Protein AF-A0A1L8MKC0-F1 (afdb_monomer_lite)

Foldseek 3Di:
DLVVLVVLCVVVVHDLVRLCVLLVHDSVVSVCSNVVVDDDDLVSLVSSCVSSVHDSCVVVPDPPDVDDPPPDPDDDPDPPPDDPPCVPPPPPPDDQDDDPPPDGDD

Sequence (106 aa):
MKKRLRYLKDLHKLNKRQFAIKCGLKETTVANYLYGSSVPSLEITEQIAKAFGVKPAWLAGWDVTNGKVVEKKVYIRDSSARIPPDWENDECGKLIRWTKRGKPVD

Secondary structure (DSSP, 8-state):
-HHHHHHHHHHTT--HHHHHHHHT--HHHHHHHHHTSS---HHHHHHHHHHHT--HHHHHT----S------------TTS---GGGS--TT-------TT-----

InterPro domains:
  IPR001387 Cro/C1-type, helix-turn-helix domain [PF01381] (5-59)
  IPR001387 Cro/C1-type, helix-turn-helix domain [PS50943] (5-59)
  IPR001387 Cro/C1-type, helix-turn-helix domain [SM00530] (4-59)
  IPR001387 Cro/C1-type, helix-turn-helix domain [cd00093] (3-59)
  IPR010982 Lambda repressor-like, DNA-binding domain superfamily [G3DSA:1.10.260.40] (1-66)
  IPR010982 Lambda repressor-like, DNA-binding domain superfamily [SSF47413] (3-63)

pLDDT: mean 77.3, std 17.72, range [42.34, 94.38]

Structure (mmCIF, N/CA/C/O backbone):
data_AF-A0A1L8MKC0-F1
#
_entry.id   AF-A0A1L8MKC0-F1
#
loop_
_atom_site.group_PDB
_atom_site.id
_atom_site.type_symbol
_atom_site.label_atom_id
_atom_site.label_alt_id
_atom_site.label_comp_id
_atom_site.label_asym_id
_atom_site.label_entity_id
_atom_site.label_seq_id
_atom_site.pdbx_PDB_ins_code
_atom_site.Cartn_x
_atom_site.Cartn_y
_atom_site.Cartn_z
_atom_site.occupancy
_atom_site.B_iso_or_equiv
_atom_site.auth_seq_id
_atom_site.auth_comp_id
_atom_site.auth_asym_id
_atom_site.auth_atom_id
_atom_site.pdbx_PDB_model_num
ATOM 1 N N . MET A 1 1 ? 6.997 0.424 -2.905 1.00 80.75 1 MET A N 1
ATOM 2 C CA . MET A 1 1 ? 5.930 1.042 -2.082 1.00 80.75 1 MET A CA 1
ATOM 3 C C . MET A 1 1 ? 5.859 2.584 -2.092 1.00 80.75 1 MET A C 1
ATOM 5 O O . MET A 1 1 ? 4.820 3.096 -2.492 1.00 80.75 1 MET A O 1
ATOM 9 N N . LYS A 1 2 ? 6.905 3.357 -1.721 1.00 89.69 2 LYS A N 1
ATOM 10 C CA . LYS A 1 2 ? 6.812 4.838 -1.535 1.00 89.69 2 LYS A CA 1
ATOM 11 C C . LYS A 1 2 ? 6.133 5.622 -2.672 1.00 89.69 2 LYS A C 1
ATOM 13 O O . LYS A 1 2 ? 5.296 6.482 -2.418 1.00 89.69 2 LYS A O 1
ATOM 18 N N . LYS A 1 3 ? 6.459 5.300 -3.932 1.00 91.06 3 LYS A N 1
ATOM 19 C CA . LYS A 1 3 ? 5.883 5.959 -5.119 1.00 91.06 3 LYS A CA 1
ATOM 20 C C . LYS A 1 3 ? 4.370 5.724 -5.221 1.00 91.06 3 LYS A C 1
ATOM 22 O O . LYS A 1 3 ? 3.631 6.659 -5.490 1.00 91.06 3 LYS A O 1
ATOM 27 N N . ARG A 1 4 ? 3.914 4.497 -4.941 1.00 90.62 4 ARG A N 1
ATOM 28 C CA . ARG A 1 4 ? 2.495 4.104 -4.993 1.00 90.62 4 ARG A CA 1
ATOM 29 C C . ARG A 1 4 ? 1.687 4.715 -3.842 1.00 90.62 4 ARG A C 1
ATOM 31 O O . ARG A 1 4 ? 0.562 5.147 -4.056 1.00 90.62 4 ARG A O 1
ATOM 38 N N . LEU A 1 5 ? 2.285 4.854 -2.655 1.00 91.31 5 LEU A N 1
ATOM 39 C CA . LEU A 1 5 ? 1.671 5.593 -1.542 1.00 91.31 5 LEU A CA 1
ATOM 40 C C . LEU A 1 5 ? 1.527 7.091 -1.843 1.00 91.31 5 LEU A C 1
ATOM 42 O O . LEU A 1 5 ? 0.480 7.668 -1.564 1.00 91.31 5 LEU A O 1
ATOM 46 N N . ARG A 1 6 ? 2.549 7.721 -2.444 1.00 92.19 6 ARG A N 1
ATOM 47 C CA . ARG A 1 6 ? 2.449 9.121 -2.895 1.00 92.19 6 ARG A CA 1
ATOM 48 C C . ARG A 1 6 ? 1.364 9.286 -3.949 1.00 92.19 6 ARG A C 1
ATOM 50 O O . ARG A 1 6 ? 0.517 10.152 -3.794 1.00 92.19 6 ARG A O 1
ATOM 57 N N . TYR A 1 7 ? 1.331 8.386 -4.927 1.00 91.88 7 TYR A N 1
ATOM 58 C CA . TYR A 1 7 ? 0.281 8.358 -5.937 1.00 91.88 7 TYR A CA 1
ATOM 59 C C . TYR A 1 7 ? -1.123 8.280 -5.317 1.00 91.88 7 TYR A C 1
ATOM 61 O O . TYR A 1 7 ? -1.966 9.102 -5.649 1.00 91.88 7 TYR A O 1
ATOM 69 N N . LEU A 1 8 ? -1.368 7.371 -4.362 1.00 91.69 8 LEU A N 1
ATOM 70 C CA . LEU A 1 8 ? -2.654 7.296 -3.649 1.00 91.69 8 LEU A CA 1
ATOM 71 C C . LEU A 1 8 ? -2.981 8.588 -2.895 1.00 91.69 8 LEU A C 1
ATOM 73 O O . LEU A 1 8 ? -4.115 9.064 -2.938 1.00 91.69 8 LEU A O 1
ATOM 77 N N . LYS A 1 9 ? -1.992 9.168 -2.205 1.00 92.19 9 LYS A N 1
ATOM 78 C CA . LYS A 1 9 ? -2.166 10.432 -1.484 1.00 92.19 9 LYS A CA 1
ATOM 79 C C . LYS A 1 9 ? -2.587 11.553 -2.437 1.00 92.19 9 LYS A C 1
ATOM 81 O O . LYS A 1 9 ? -3.506 12.302 -2.117 1.00 92.19 9 LYS A O 1
ATOM 86 N N . ASP A 1 10 ? -1.918 11.659 -3.580 1.00 93.31 10 ASP A N 1
ATOM 87 C CA . ASP A 1 10 ? -2.137 12.722 -4.560 1.00 93.31 10 ASP A CA 1
ATOM 88 C C . ASP A 1 10 ? -3.452 12.515 -5.329 1.00 93.31 10 ASP A C 1
ATOM 90 O O . ASP A 1 10 ? -4.205 13.470 -5.509 1.00 93.31 10 ASP A O 1
ATOM 94 N N . LEU A 1 11 ? -3.797 11.266 -5.666 1.00 93.31 11 LEU A N 1
ATOM 95 C CA . LEU A 1 11 ? -5.074 10.889 -6.286 1.00 93.31 11 LEU A CA 1
ATOM 96 C C . LEU A 1 11 ? -6.267 11.286 -5.411 1.00 93.31 11 LEU A C 1
ATOM 98 O O . LEU A 1 11 ? -7.242 11.845 -5.904 1.00 93.31 11 LEU A O 1
ATOM 102 N N . HIS A 1 12 ? -6.172 11.048 -4.101 1.00 91.38 12 HIS A N 1
ATOM 103 C CA . HIS A 1 12 ? -7.211 11.435 -3.146 1.00 91.38 12 HIS A CA 1
ATOM 104 C C . HIS A 1 12 ? -7.063 12.871 -2.613 1.00 91.38 12 HIS A C 1
ATOM 106 O O . HIS A 1 12 ? -7.862 13.279 -1.773 1.00 91.38 12 HIS A O 1
ATOM 112 N N . LYS A 1 13 ? -6.057 13.634 -3.072 1.00 93.06 13 LYS A N 1
ATOM 113 C CA . LYS A 1 13 ? -5.739 15.002 -2.616 1.00 93.06 13 LYS A CA 1
ATOM 114 C C . LYS A 1 13 ? -5.661 15.138 -1.086 1.00 93.06 13 LYS A C 1
ATOM 116 O O . LYS A 1 13 ? -6.065 16.149 -0.518 1.00 93.06 13 LYS A O 1
ATOM 121 N N . LEU A 1 14 ? -5.137 14.115 -0.410 1.00 92.19 14 LEU A N 1
ATOM 122 C CA . LEU A 1 14 ? -5.070 14.071 1.051 1.00 92.19 14 LEU A CA 1
ATOM 123 C C . LEU A 1 14 ? -3.779 14.703 1.576 1.00 92.19 14 LEU A C 1
ATOM 125 O O . LEU A 1 14 ? -2.690 14.533 1.015 1.00 92.19 14 LEU A O 1
ATOM 129 N N . ASN 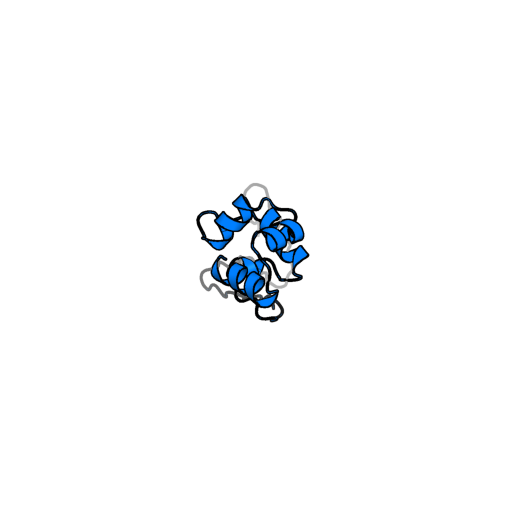A 1 15 ? -3.880 15.370 2.725 1.00 92.69 15 ASN A N 1
ATOM 130 C CA . ASN A 1 15 ? -2.699 15.730 3.508 1.00 92.69 15 ASN A CA 1
ATOM 131 C C . ASN A 1 15 ? -2.189 14.517 4.318 1.00 92.69 15 ASN A C 1
ATOM 133 O O . ASN A 1 15 ? -2.942 13.582 4.584 1.00 92.69 15 ASN A O 1
ATOM 137 N N . LYS A 1 16 ? -0.920 14.528 4.756 1.00 90.56 16 LYS A N 1
ATOM 138 C CA . LYS A 1 16 ? -0.285 13.430 5.519 1.00 90.56 16 LYS A CA 1
ATOM 139 C C . LYS A 1 16 ? -1.102 13.035 6.755 1.00 90.56 16 LYS A C 1
ATOM 141 O O . LYS A 1 16 ? -1.360 11.855 6.972 1.00 90.56 16 LYS A O 1
ATOM 146 N N . ARG A 1 17 ? -1.579 14.032 7.504 1.00 92.81 17 ARG A N 1
ATOM 147 C CA . ARG A 1 17 ? -2.445 13.849 8.674 1.00 92.81 17 ARG A CA 1
ATOM 148 C C . ARG A 1 17 ? -3.784 13.193 8.325 1.00 92.81 17 ARG A C 1
ATOM 150 O O . ARG A 1 17 ? -4.196 12.255 8.994 1.00 92.81 17 ARG A O 1
ATOM 157 N N . GLN A 1 18 ? -4.446 13.641 7.259 1.00 93.06 18 GLN A N 1
ATOM 158 C CA . GLN A 1 18 ? -5.724 13.064 6.815 1.00 93.06 18 GLN A CA 1
ATOM 159 C C . GLN A 1 18 ? -5.550 11.627 6.314 1.00 93.06 18 GLN A C 1
ATOM 161 O O . GLN A 1 18 ? -6.367 10.763 6.615 1.00 93.06 18 GLN A O 1
ATOM 166 N N . PHE A 1 19 ? -4.457 11.357 5.596 1.00 93.00 19 PHE A N 1
ATOM 167 C CA . PHE A 1 19 ? -4.091 10.010 5.168 1.00 93.00 19 PHE A CA 1
ATOM 168 C C . PHE A 1 19 ? -3.892 9.083 6.375 1.00 93.00 19 PHE A C 1
ATOM 170 O O . PHE A 1 19 ? -4.400 7.964 6.382 1.00 93.00 19 PHE A O 1
ATOM 177 N N . ALA A 1 20 ? -3.200 9.564 7.411 1.00 93.81 20 ALA A N 1
ATOM 178 C CA . ALA A 1 20 ? -2.969 8.822 8.645 1.00 93.81 20 ALA A CA 1
ATOM 179 C C . ALA A 1 20 ? -4.273 8.512 9.391 1.00 93.81 20 ALA A C 1
ATOM 181 O O . ALA A 1 20 ? -4.506 7.356 9.734 1.00 93.81 20 ALA A O 1
ATOM 182 N N . ILE A 1 21 ? -5.161 9.502 9.533 1.00 94.38 21 ILE A N 1
ATOM 183 C CA . ILE A 1 21 ? -6.491 9.322 10.135 1.00 94.38 21 ILE A CA 1
ATOM 184 C C . ILE A 1 21 ? -7.299 8.276 9.360 1.00 94.38 21 ILE A C 1
ATOM 186 O O . ILE A 1 21 ? -7.851 7.363 9.964 1.00 94.38 21 ILE A O 1
ATOM 190 N N . LYS A 1 22 ? -7.311 8.352 8.024 1.00 92.31 22 LYS A N 1
ATOM 191 C CA . LYS A 1 22 ? -8.045 7.402 7.176 1.00 92.31 22 LYS A CA 1
ATOM 192 C C . LYS A 1 22 ? -7.522 5.967 7.299 1.00 92.31 22 LYS A C 1
ATOM 194 O O . LYS A 1 22 ? -8.305 5.028 7.225 1.00 92.31 22 LYS A O 1
ATOM 199 N N . CYS A 1 23 ? -6.215 5.794 7.492 1.00 91.19 23 CYS A N 1
ATOM 200 C CA . CYS A 1 23 ? -5.611 4.476 7.688 1.00 91.19 23 CYS A CA 1
ATOM 201 C C . CYS A 1 23 ? -5.666 3.986 9.142 1.00 91.19 23 CYS A C 1
ATOM 203 O O . CYS A 1 23 ? -5.348 2.828 9.380 1.00 91.19 23 CYS A O 1
ATOM 205 N N . GLY A 1 24 ? -6.002 4.842 10.113 1.00 93.38 24 GLY A N 1
ATOM 206 C CA . GLY A 1 24 ? -5.870 4.527 11.540 1.00 93.38 24 GLY A CA 1
ATOM 207 C C . GLY A 1 24 ? -4.414 4.425 12.016 1.00 93.38 24 GLY A C 1
ATOM 208 O O . GLY A 1 24 ? -4.114 3.664 12.931 1.00 93.38 24 GLY A O 1
ATOM 209 N N . LEU A 1 25 ? -3.493 5.156 11.381 1.00 92.75 25 LEU A N 1
ATOM 210 C CA . LEU A 1 25 ? -2.061 5.147 11.694 1.00 92.75 25 LEU A CA 1
ATOM 211 C C . LEU A 1 25 ? -1.614 6.478 12.305 1.00 92.75 25 LEU A C 1
ATOM 213 O O . LEU A 1 25 ? -2.262 7.512 12.152 1.00 92.75 25 LEU A O 1
ATOM 217 N N . LYS A 1 26 ? -0.452 6.469 12.967 1.00 93.94 26 LYS A N 1
ATOM 218 C CA . LYS A 1 26 ? 0.195 7.700 13.441 1.00 93.94 26 LYS A CA 1
ATOM 219 C C . LYS A 1 26 ? 0.769 8.488 12.262 1.00 93.94 26 LYS A C 1
ATOM 221 O O . LYS A 1 26 ? 1.305 7.914 11.312 1.00 93.94 26 LYS A O 1
ATOM 226 N N . GLU A 1 27 ? 0.712 9.816 12.347 1.00 93.50 27 GLU A N 1
ATOM 227 C CA . GLU A 1 27 ? 1.211 10.711 11.294 1.00 93.50 27 GLU A CA 1
ATOM 228 C C . GLU A 1 27 ? 2.708 10.505 11.012 1.00 93.50 27 GLU A C 1
ATOM 230 O O . GLU A 1 27 ? 3.121 10.458 9.853 1.00 93.50 27 GLU A O 1
ATOM 235 N N . THR A 1 28 ? 3.508 10.299 12.060 1.00 92.81 28 THR A N 1
ATOM 236 C CA . THR A 1 28 ? 4.950 10.022 11.960 1.00 92.81 28 THR A CA 1
ATOM 237 C C . THR A 1 28 ? 5.235 8.725 11.203 1.00 92.81 28 THR A C 1
ATOM 239 O O . THR A 1 28 ? 6.100 8.683 10.332 1.00 92.81 28 THR A O 1
ATOM 242 N N . THR A 1 29 ? 4.459 7.676 11.472 1.00 92.25 29 THR A N 1
ATOM 243 C CA . THR A 1 29 ? 4.562 6.378 10.797 1.00 92.25 29 THR A CA 1
ATOM 244 C C . THR A 1 29 ? 4.257 6.505 9.302 1.00 92.25 29 THR A C 1
ATOM 246 O O . THR A 1 29 ? 5.024 6.029 8.466 1.00 92.25 29 THR A O 1
ATOM 249 N N . VAL A 1 30 ? 3.191 7.227 8.945 1.00 92.88 30 VAL A N 1
ATOM 250 C CA . VAL A 1 30 ? 2.839 7.497 7.541 1.00 92.88 30 VAL A CA 1
ATOM 251 C C . VAL A 1 30 ? 3.902 8.340 6.844 1.00 92.88 30 VAL A C 1
ATOM 253 O O . VAL A 1 30 ? 4.253 8.056 5.697 1.00 92.88 30 VAL A O 1
ATOM 256 N N . ALA A 1 31 ? 4.446 9.353 7.521 1.00 92.75 31 ALA A N 1
ATOM 257 C CA . ALA A 1 31 ? 5.544 10.150 6.992 1.00 92.75 31 ALA A CA 1
ATOM 258 C C . ALA A 1 31 ? 6.744 9.253 6.645 1.00 92.75 31 ALA A C 1
ATOM 260 O O . ALA A 1 31 ? 7.210 9.284 5.505 1.00 92.75 31 ALA A O 1
ATOM 261 N N . ASN A 1 32 ? 7.167 8.377 7.561 1.00 93.00 32 ASN A N 1
ATOM 262 C CA . ASN A 1 32 ? 8.276 7.445 7.331 1.00 93.00 32 ASN A CA 1
ATOM 263 C C . ASN A 1 32 ? 8.049 6.559 6.096 1.00 93.00 32 ASN A C 1
ATOM 265 O O . ASN A 1 32 ? 8.974 6.359 5.307 1.00 93.00 32 ASN A O 1
ATOM 269 N N . TYR A 1 33 ? 6.820 6.092 5.862 1.00 92.69 33 TYR A N 1
ATOM 270 C CA . TYR A 1 33 ? 6.483 5.300 4.673 1.00 92.69 33 TYR A CA 1
ATOM 271 C C . TYR A 1 33 ? 6.462 6.127 3.375 1.00 92.69 33 TYR A C 1
ATOM 273 O O . TYR A 1 33 ? 6.899 5.651 2.324 1.00 92.69 33 TYR A O 1
ATOM 281 N N . LEU A 1 34 ? 5.996 7.380 3.427 1.00 89.81 34 LEU A N 1
ATOM 282 C CA . LEU A 1 34 ? 5.967 8.295 2.275 1.00 89.81 34 LEU A CA 1
ATOM 283 C C . LEU A 1 34 ? 7.365 8.789 1.869 1.00 89.81 34 LEU A C 1
ATOM 285 O O . LEU A 1 34 ? 7.626 9.011 0.677 1.00 89.81 34 LEU A O 1
ATOM 289 N N . TYR A 1 35 ? 8.261 8.977 2.838 1.00 90.56 35 TYR A N 1
ATOM 290 C CA . TYR A 1 35 ? 9.670 9.299 2.599 1.00 90.56 35 TYR A CA 1
ATOM 291 C C . TYR A 1 35 ? 10.484 8.052 2.222 1.00 90.56 35 TYR A C 1
ATOM 293 O O . TYR A 1 35 ? 11.419 8.150 1.428 1.00 90.56 35 TYR A O 1
ATOM 301 N N . GLY A 1 36 ? 10.043 6.869 2.659 1.00 87.44 36 GLY A N 1
ATOM 302 C CA . GLY A 1 36 ? 10.682 5.585 2.370 1.00 87.44 36 GLY A CA 1
ATOM 303 C C . GLY A 1 36 ? 11.762 5.199 3.380 1.00 87.44 36 GLY A C 1
ATOM 304 O O . GLY A 1 36 ? 12.597 4.363 3.059 1.00 87.44 36 GLY A O 1
ATOM 305 N N . SER A 1 37 ? 11.747 5.800 4.570 1.00 88.31 37 SER A N 1
ATOM 306 C CA . SER A 1 37 ? 12.672 5.496 5.668 1.00 88.31 37 SER A CA 1
ATOM 307 C C . SER A 1 37 ? 12.346 4.172 6.364 1.00 88.31 37 SER A C 1
ATOM 309 O O . SER A 1 37 ? 13.199 3.604 7.032 1.00 88.31 37 SER A O 1
ATOM 311 N N . SER A 1 38 ? 11.111 3.682 6.234 1.00 87.75 38 SER A N 1
ATOM 312 C CA . SER A 1 38 ? 10.666 2.418 6.819 1.00 87.75 38 SER A CA 1
ATOM 313 C C . SER A 1 38 ? 9.738 1.682 5.856 1.00 87.75 38 SER A C 1
ATOM 315 O O . SER A 1 38 ? 9.051 2.306 5.040 1.00 87.75 38 SER A O 1
ATOM 317 N N . VAL A 1 39 ? 9.727 0.354 5.952 1.00 86.94 39 VAL A N 1
ATOM 318 C CA . VAL A 1 39 ? 8.823 -0.526 5.210 1.00 86.94 39 VAL A CA 1
ATOM 319 C C . VAL A 1 39 ? 7.743 -1.010 6.184 1.00 86.94 39 VAL A C 1
ATOM 321 O O . VAL A 1 39 ? 8.089 -1.505 7.256 1.00 86.94 39 VAL A O 1
ATOM 324 N N . PRO A 1 40 ? 6.447 -0.839 5.871 1.00 88.44 40 PRO A N 1
ATOM 325 C CA . PRO A 1 40 ? 5.373 -1.331 6.728 1.00 88.44 40 PRO A CA 1
ATOM 326 C C . PRO A 1 40 ? 5.360 -2.860 6.792 1.00 88.44 40 PRO A C 1
ATOM 328 O O . PRO A 1 40 ? 5.750 -3.537 5.841 1.00 88.44 40 PRO A O 1
ATOM 331 N N . SER A 1 41 ? 4.852 -3.397 7.903 1.00 91.56 41 SER A N 1
ATOM 332 C CA . SER A 1 41 ? 4.549 -4.824 8.016 1.00 91.56 41 SER A CA 1
ATOM 333 C C . SER A 1 41 ? 3.416 -5.223 7.063 1.00 91.56 41 SER A C 1
ATOM 335 O O . SER A 1 41 ? 2.703 -4.373 6.509 1.00 91.56 41 SER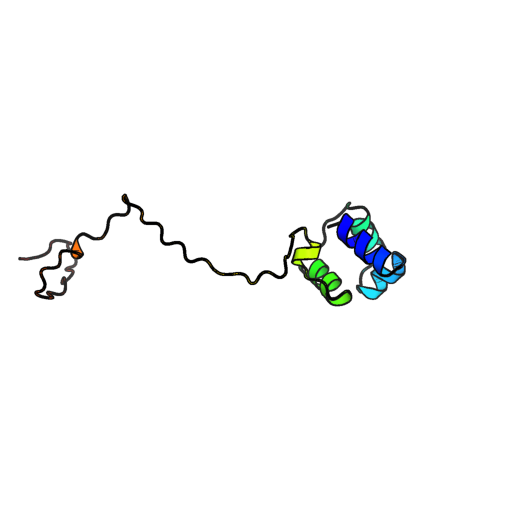 A O 1
ATOM 337 N N . LEU A 1 42 ? 3.231 -6.532 6.877 1.00 90.69 42 LEU A N 1
ATOM 338 C CA . LEU A 1 42 ? 2.151 -7.067 6.049 1.00 90.69 42 LEU A CA 1
ATOM 339 C C . LEU A 1 42 ? 0.774 -6.614 6.561 1.00 90.69 42 LEU A C 1
ATOM 341 O O . LEU A 1 42 ? -0.029 -6.127 5.772 1.00 90.69 42 LEU A O 1
ATOM 345 N N . GLU A 1 43 ? 0.549 -6.666 7.875 1.00 91.75 43 GLU A N 1
ATOM 346 C CA . GLU A 1 43 ? -0.703 -6.229 8.510 1.00 91.75 43 GLU A CA 1
ATOM 347 C C . GLU A 1 43 ? -1.020 -4.756 8.222 1.00 91.75 43 GLU A C 1
ATOM 349 O O . GLU A 1 43 ? -2.125 -4.418 7.801 1.00 91.75 43 GLU A O 1
ATOM 354 N N . ILE A 1 44 ? -0.029 -3.871 8.374 1.00 92.38 44 ILE A N 1
ATOM 355 C CA . ILE A 1 44 ? -0.192 -2.438 8.091 1.00 92.38 44 ILE A CA 1
ATOM 356 C C . ILE A 1 44 ? -0.440 -2.215 6.595 1.00 92.38 44 ILE A C 1
ATOM 358 O O . ILE A 1 44 ? -1.242 -1.366 6.202 1.00 92.38 44 ILE A O 1
ATOM 362 N N . THR A 1 45 ? 0.231 -2.986 5.739 1.00 92.38 45 THR A N 1
ATOM 363 C CA . THR A 1 45 ? 0.021 -2.923 4.289 1.00 92.38 45 THR A CA 1
ATOM 364 C C . THR A 1 45 ? -1.408 -3.318 3.926 1.00 92.38 45 THR A C 1
ATOM 366 O O . THR A 1 45 ? -2.034 -2.627 3.123 1.00 92.38 45 THR A O 1
ATOM 369 N N . GLU A 1 46 ? -1.954 -4.368 4.542 1.00 91.75 46 GLU A N 1
ATOM 370 C CA . GLU A 1 46 ? -3.357 -4.750 4.379 1.00 91.75 46 GLU A CA 1
ATOM 371 C C . GLU A 1 46 ? -4.319 -3.698 4.925 1.00 91.75 46 GLU A C 1
ATOM 373 O O . GLU A 1 46 ? -5.336 -3.419 4.297 1.00 91.75 46 GLU A O 1
ATOM 378 N N . GLN A 1 47 ? -4.007 -3.088 6.067 1.00 93.62 47 GLN A N 1
ATOM 379 C CA . GLN A 1 47 ? -4.824 -2.029 6.654 1.00 93.62 47 GLN A CA 1
ATOM 380 C C . GLN A 1 47 ? -4.939 -0.825 5.708 1.00 93.62 47 GLN A C 1
ATOM 382 O O . GLN A 1 47 ? -6.042 -0.353 5.427 1.00 93.62 47 GLN A O 1
ATOM 387 N N . ILE A 1 48 ? -3.813 -0.369 5.148 1.00 92.75 48 ILE A N 1
ATOM 388 C CA . ILE A 1 48 ? -3.787 0.705 4.145 1.00 92.75 48 ILE A CA 1
ATOM 389 C C . ILE A 1 48 ? -4.536 0.262 2.880 1.00 92.75 48 ILE A C 1
ATOM 391 O O . ILE A 1 48 ? -5.342 1.017 2.338 1.00 92.75 48 ILE A O 1
ATOM 395 N N . ALA A 1 49 ? -4.306 -0.968 2.418 1.00 92.50 49 ALA A N 1
ATOM 396 C CA . ALA A 1 49 ? -4.973 -1.531 1.249 1.00 92.50 49 ALA A CA 1
ATOM 397 C C . ALA A 1 49 ? -6.505 -1.530 1.405 1.00 92.50 49 ALA A C 1
ATOM 399 O O . ALA A 1 49 ? -7.207 -1.049 0.515 1.00 92.50 49 ALA A O 1
ATOM 400 N N . LYS A 1 50 ? -7.016 -1.973 2.561 1.00 92.62 50 LYS A N 1
ATOM 401 C CA . LYS A 1 50 ? -8.445 -1.975 2.911 1.00 92.62 50 LYS A CA 1
ATOM 402 C C . LYS A 1 50 ? -9.022 -0.558 2.960 1.00 92.62 50 LYS A C 1
ATOM 404 O O . LYS A 1 50 ? -10.080 -0.324 2.386 1.00 92.62 50 LYS A O 1
ATOM 409 N N . ALA A 1 51 ? -8.311 0.402 3.557 1.00 93.12 51 ALA A N 1
ATOM 410 C CA . ALA A 1 51 ? -8.767 1.794 3.669 1.00 93.12 51 ALA A CA 1
ATOM 411 C C . ALA A 1 51 ? -8.934 2.510 2.311 1.00 93.12 51 ALA A C 1
ATOM 413 O O . ALA A 1 51 ? -9.718 3.456 2.193 1.00 93.12 51 ALA A O 1
ATOM 414 N N . PHE A 1 52 ? -8.192 2.077 1.288 1.00 90.50 52 PHE A N 1
ATOM 415 C CA . PHE A 1 52 ? -8.232 2.651 -0.062 1.00 90.50 52 PHE A CA 1
ATOM 416 C C . PHE A 1 52 ? -8.844 1.723 -1.123 1.00 90.50 52 PHE A C 1
ATOM 418 O O . PHE A 1 52 ? -8.949 2.129 -2.276 1.00 90.50 52 PHE A O 1
ATOM 425 N N . GLY A 1 53 ? -9.253 0.502 -0.764 1.00 89.69 53 GLY A N 1
ATOM 426 C CA . GLY A 1 53 ? -9.816 -0.471 -1.707 1.00 89.69 53 GLY A CA 1
ATOM 427 C C . GLY A 1 53 ? -8.825 -0.962 -2.772 1.00 89.69 53 GLY A C 1
ATOM 428 O O . GLY A 1 53 ? -9.225 -1.312 -3.879 1.00 89.69 53 GLY A O 1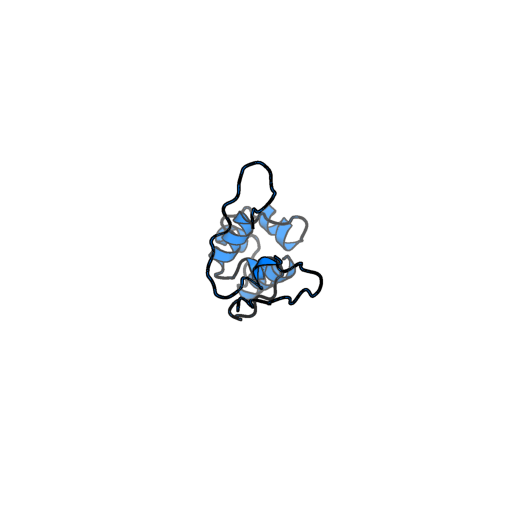
ATOM 429 N N . VAL A 1 54 ? -7.525 -0.968 -2.466 1.00 90.38 54 VAL A N 1
ATOM 430 C CA . VAL A 1 54 ? -6.449 -1.392 -3.383 1.00 90.38 54 VAL A CA 1
ATOM 431 C C . VAL A 1 54 ? -5.931 -2.777 -3.015 1.00 90.38 54 VAL A C 1
ATOM 433 O O . VAL A 1 54 ? -6.018 -3.200 -1.869 1.00 90.38 54 VAL A O 1
ATOM 436 N N . LYS A 1 55 ? -5.336 -3.496 -3.973 1.00 90.00 55 LYS A N 1
ATOM 437 C CA . LYS A 1 55 ? -4.706 -4.798 -3.696 1.00 90.00 55 LYS A CA 1
ATOM 438 C C . LYS A 1 55 ? -3.388 -4.603 -2.921 1.00 90.00 55 LYS A C 1
ATOM 440 O O . LYS A 1 55 ? -2.551 -3.813 -3.367 1.00 90.00 55 LYS A O 1
ATOM 445 N N . PRO A 1 56 ? -3.124 -5.354 -1.834 1.00 89.75 56 PRO A N 1
ATOM 446 C CA . PRO A 1 56 ? -1.887 -5.214 -1.056 1.00 89.75 56 PRO A CA 1
ATOM 447 C C . PRO A 1 56 ? -0.632 -5.555 -1.877 1.00 89.75 56 PRO A C 1
ATOM 449 O O . PRO A 1 56 ? 0.387 -4.874 -1.765 1.00 89.75 56 PRO A O 1
ATOM 452 N N . ALA A 1 57 ? -0.723 -6.521 -2.800 1.00 88.25 57 ALA A N 1
ATOM 453 C CA . ALA A 1 57 ? 0.361 -6.844 -3.733 1.00 88.25 57 ALA A CA 1
ATOM 454 C C . ALA A 1 57 ? 0.724 -5.656 -4.648 1.00 88.25 57 ALA A C 1
ATOM 456 O O . ALA A 1 57 ? 1.905 -5.382 -4.886 1.00 88.25 57 ALA A O 1
ATOM 457 N N . TRP A 1 58 ? -0.281 -4.882 -5.080 1.00 89.50 58 TRP A N 1
ATOM 458 C CA . TRP A 1 58 ? -0.054 -3.648 -5.828 1.00 89.50 58 TRP A CA 1
ATOM 459 C C . TRP A 1 58 ? 0.567 -2.564 -4.943 1.00 89.50 58 TRP A C 1
ATOM 461 O O . TRP A 1 58 ? 1.371 -1.778 -5.410 1.00 89.50 58 TRP A O 1
ATOM 471 N N . LEU A 1 59 ? 0.306 -2.510 -3.643 1.00 88.56 59 LEU A N 1
ATOM 472 C CA . LEU A 1 59 ? 1.018 -1.572 -2.767 1.00 88.56 59 LEU A CA 1
ATOM 473 C C . LEU A 1 59 ? 2.503 -1.944 -2.593 1.00 88.56 59 LEU A C 1
ATOM 475 O O . LEU A 1 59 ? 3.376 -1.065 -2.638 1.00 88.56 59 LEU A O 1
ATOM 479 N N . ALA A 1 60 ? 2.797 -3.240 -2.476 1.00 86.31 60 ALA A N 1
ATOM 480 C CA . ALA A 1 60 ? 4.147 -3.754 -2.262 1.00 86.31 60 ALA A CA 1
ATOM 481 C C . ALA A 1 60 ? 5.099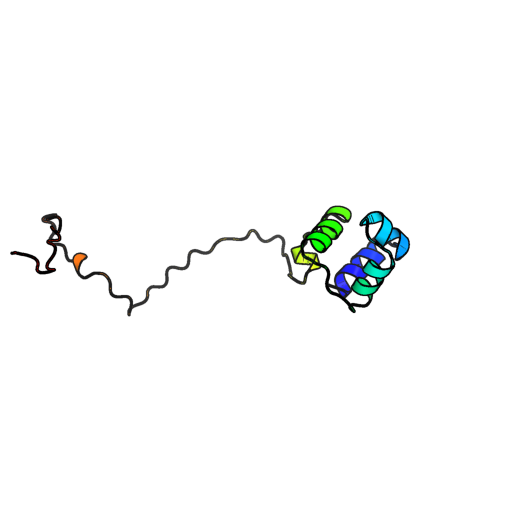 -3.453 -3.435 1.00 86.31 60 ALA A C 1
ATOM 483 O O . ALA A 1 60 ? 6.224 -2.996 -3.218 1.00 86.31 60 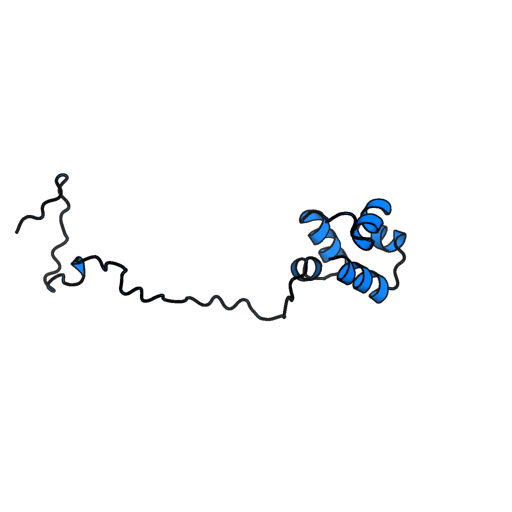ALA A O 1
ATOM 484 N N . GLY A 1 61 ? 4.643 -3.594 -4.680 1.00 84.50 61 GLY A N 1
ATOM 485 C CA . GLY A 1 61 ? 5.506 -3.398 -5.855 1.00 84.50 61 GLY A CA 1
ATOM 486 C C . GLY A 1 61 ? 5.176 -4.304 -7.034 1.00 84.50 61 GLY A C 1
ATOM 487 O O . GLY A 1 61 ? 5.633 -4.043 -8.138 1.00 84.50 61 GLY A O 1
ATOM 488 N N . TRP A 1 62 ? 4.319 -5.300 -6.829 1.00 84.50 62 TRP A N 1
ATOM 489 C CA . TRP A 1 62 ? 3.924 -6.232 -7.873 1.00 84.50 62 TRP A CA 1
ATOM 490 C C . TRP A 1 62 ? 2.971 -5.566 -8.856 1.00 84.50 62 TRP A C 1
ATOM 492 O O . TRP A 1 62 ? 2.068 -4.821 -8.455 1.00 84.50 62 TRP A O 1
ATOM 502 N N . ASP A 1 63 ? 3.180 -5.817 -10.140 1.00 77.75 63 ASP A N 1
ATOM 503 C CA . ASP A 1 63 ? 2.232 -5.437 -11.175 1.00 77.75 63 ASP A CA 1
ATOM 504 C C . ASP A 1 63 ? 1.124 -6.476 -11.183 1.00 77.75 63 ASP A C 1
ATOM 506 O O . ASP A 1 63 ? 1.196 -7.523 -11.822 1.00 77.75 63 ASP A O 1
ATOM 510 N N . VAL A 1 64 ? 0.097 -6.198 -10.385 1.00 68.56 64 VAL A N 1
ATOM 511 C CA . VAL A 1 64 ? -1.109 -7.014 -10.352 1.00 68.56 64 VAL A CA 1
ATOM 512 C C . VAL A 1 64 ? -1.927 -6.642 -11.580 1.00 68.56 64 VAL A C 1
ATOM 514 O O . VAL A 1 64 ? -2.889 -5.878 -11.497 1.00 68.56 64 VAL A O 1
ATOM 517 N N . THR A 1 65 ? -1.528 -7.145 -12.747 1.00 65.75 65 THR A N 1
ATOM 518 C CA . THR A 1 65 ? -2.475 -7.250 -13.854 1.00 65.75 65 THR A CA 1
ATOM 519 C C . THR A 1 65 ? -3.686 -8.008 -13.315 1.00 65.75 65 THR A C 1
ATOM 521 O O . THR A 1 65 ? -3.554 -8.944 -12.525 1.00 65.75 65 THR A O 1
ATOM 524 N N . ASN A 1 66 ? -4.900 -7.612 -13.692 1.00 60.41 66 ASN A N 1
ATOM 525 C CA . ASN A 1 66 ? -6.116 -8.347 -13.321 1.00 60.41 66 ASN A CA 1
ATOM 526 C C . ASN A 1 66 ? -6.186 -9.741 -13.990 1.00 60.41 66 ASN A C 1
ATOM 528 O O . ASN A 1 66 ? -7.269 -10.296 -14.157 1.00 60.41 66 ASN A O 1
ATOM 532 N N . GLY A 1 67 ? -5.043 -10.296 -14.400 1.00 57.50 67 GLY A N 1
ATOM 533 C CA . GLY A 1 67 ? -4.907 -11.631 -14.938 1.00 57.50 67 GLY A CA 1
ATOM 534 C C . GLY A 1 67 ? -5.189 -12.641 -13.840 1.00 57.50 67 GLY A C 1
ATOM 535 O O . GLY A 1 67 ? -4.549 -12.646 -12.789 1.00 57.50 67 GLY A O 1
ATOM 536 N N . LYS A 1 68 ? -6.184 -13.490 -14.091 1.00 58.72 68 LYS A N 1
ATOM 537 C CA . LYS A 1 68 ? -6.422 -14.713 -13.328 1.00 58.72 68 LYS A CA 1
ATOM 538 C C . LYS A 1 68 ? -5.092 -15.460 -13.189 1.00 58.72 68 LYS A C 1
ATOM 540 O O . LYS A 1 68 ? -4.387 -15.629 -14.182 1.00 58.72 68 LYS A O 1
ATOM 545 N N . VAL A 1 69 ? -4.760 -15.905 -11.979 1.00 61.44 69 VAL A N 1
ATOM 546 C CA . VAL A 1 69 ? -3.652 -16.843 -11.770 1.00 61.44 69 VAL A CA 1
ATOM 547 C C . VAL A 1 69 ? -4.071 -18.146 -12.443 1.00 61.44 69 VAL A C 1
ATOM 549 O O . VAL A 1 69 ? -4.873 -18.901 -11.904 1.00 61.44 69 VAL A O 1
ATOM 552 N N . VAL A 1 70 ? -3.621 -18.361 -13.677 1.00 68.06 70 VAL A N 1
ATOM 553 C CA . VAL A 1 70 ? -3.801 -19.642 -14.357 1.00 68.06 70 VAL A CA 1
ATOM 554 C C . VAL A 1 70 ? -2.667 -20.524 -13.866 1.00 68.06 70 VAL A C 1
ATOM 556 O O . VAL A 1 70 ? -1.524 -20.365 -14.292 1.00 68.06 70 VAL A O 1
ATOM 559 N N . GLU A 1 71 ? -2.963 -21.412 -12.920 1.00 70.38 71 GLU A N 1
ATOM 560 C CA . GLU A 1 71 ? -2.012 -22.437 -12.504 1.00 70.38 71 GLU A CA 1
ATOM 561 C C . GLU A 1 71 ? -1.651 -23.293 -13.721 1.00 70.38 71 GLU A C 1
ATOM 563 O O . GLU A 1 71 ? -2.452 -24.086 -14.221 1.00 70.38 71 GLU A O 1
ATOM 568 N N . LYS A 1 72 ? -0.436 -23.112 -14.240 1.00 77.31 72 LYS A N 1
ATOM 569 C CA . LYS A 1 72 ? 0.081 -23.948 -15.317 1.00 77.31 72 LYS A CA 1
ATOM 570 C C . LYS A 1 72 ? 0.739 -25.169 -14.687 1.00 77.31 72 LYS A C 1
ATOM 572 O O . LYS A 1 72 ? 1.868 -25.086 -14.213 1.00 77.31 72 LYS A O 1
ATOM 577 N N . LYS A 1 73 ? 0.055 -26.316 -14.705 1.00 75.50 73 LYS A N 1
ATOM 578 C CA . LYS A 1 73 ? 0.708 -27.607 -14.447 1.00 75.50 73 LYS A CA 1
ATOM 579 C C . LYS A 1 73 ? 1.697 -27.869 -15.583 1.00 75.50 73 LYS A C 1
ATOM 581 O O . LYS A 1 73 ? 1.294 -28.103 -16.720 1.00 75.50 73 LYS A O 1
ATOM 586 N N . VAL A 1 74 ? 2.990 -27.767 -15.288 1.00 79.00 74 VAL A N 1
ATOM 587 C CA . VAL A 1 74 ? 4.062 -28.096 -16.231 1.00 79.00 74 VAL A CA 1
ATOM 588 C C . VAL A 1 74 ? 4.524 -29.512 -15.924 1.00 79.00 74 VAL A C 1
ATOM 590 O O . VAL A 1 74 ? 5.118 -29.763 -14.880 1.00 79.00 74 VAL A O 1
ATOM 593 N N . TYR A 1 75 ? 4.243 -30.438 -16.835 1.00 77.00 75 TYR A N 1
ATOM 594 C CA . TYR A 1 75 ? 4.820 -31.775 -16.787 1.00 77.00 75 TYR A CA 1
ATOM 595 C C . TYR A 1 75 ? 6.248 -31.696 -17.321 1.00 77.00 75 TYR A C 1
ATOM 597 O O . TYR A 1 75 ? 6.460 -31.489 -18.516 1.00 77.00 75 TYR A O 1
ATOM 605 N N . ILE A 1 76 ? 7.225 -31.835 -16.430 1.00 76.62 76 ILE A N 1
ATOM 606 C CA . ILE A 1 76 ? 8.629 -31.974 -16.808 1.00 76.62 76 ILE A CA 1
ATOM 607 C C . ILE A 1 76 ? 8.828 -33.448 -17.158 1.00 76.62 76 ILE A C 1
ATOM 609 O O . ILE A 1 76 ? 8.767 -34.308 -16.281 1.00 76.62 76 ILE A O 1
ATOM 613 N N . ARG A 1 77 ? 9.022 -33.756 -18.444 1.00 66.19 77 ARG A N 1
ATOM 614 C CA . ARG A 1 77 ? 9.552 -35.064 -18.844 1.00 66.19 77 ARG A CA 1
ATOM 615 C C . ARG A 1 77 ? 11.047 -35.041 -18.570 1.00 66.19 77 ARG A C 1
ATOM 617 O O . ARG A 1 77 ? 11.826 -34.619 -19.416 1.00 66.19 77 ARG A O 1
ATOM 624 N N . ASP A 1 78 ? 11.417 -35.414 -17.359 1.00 67.00 78 ASP A N 1
ATOM 625 C CA . ASP A 1 78 ? 12.809 -35.645 -17.012 1.00 67.00 78 ASP A CA 1
ATOM 626 C C . ASP A 1 78 ? 13.198 -37.036 -17.524 1.00 67.00 78 ASP A C 1
ATOM 628 O O . ASP A 1 78 ? 12.714 -38.050 -17.028 1.00 67.00 78 ASP A O 1
ATOM 632 N N . SER A 1 79 ? 14.034 -37.089 -18.560 1.00 60.53 79 SER A N 1
ATOM 633 C CA . SER A 1 79 ? 14.558 -38.341 -19.117 1.00 60.53 79 SER A CA 1
ATOM 634 C C . SER A 1 79 ? 15.535 -39.052 -18.175 1.00 60.53 79 SER A C 1
ATOM 636 O O . SER A 1 79 ? 15.837 -40.223 -18.393 1.00 60.53 79 SER A O 1
ATOM 638 N N . SER A 1 80 ? 16.017 -38.367 -17.131 1.00 60.28 80 SER A N 1
ATOM 639 C CA . SER A 1 80 ? 16.827 -38.945 -16.055 1.00 60.28 80 SER A CA 1
ATOM 640 C C . SER A 1 80 ? 16.000 -39.389 -14.846 1.00 60.28 80 SER A C 1
ATOM 642 O O . SER A 1 80 ? 16.508 -40.118 -13.989 1.00 60.28 80 SER A O 1
ATOM 644 N N . ALA A 1 81 ? 14.717 -39.012 -14.779 1.00 60.44 81 ALA A N 1
ATOM 645 C CA . ALA A 1 81 ? 13.824 -39.524 -13.755 1.00 60.44 81 ALA A CA 1
ATOM 646 C C . ALA A 1 81 ? 13.605 -41.017 -14.005 1.00 60.44 81 ALA A C 1
ATOM 648 O O . ALA A 1 81 ? 12.955 -41.432 -14.964 1.00 60.44 81 ALA A O 1
ATOM 649 N N . ARG A 1 82 ? 14.184 -41.838 -13.129 1.00 57.47 82 ARG A N 1
ATOM 650 C CA . ARG A 1 82 ? 14.033 -43.289 -13.147 1.00 57.47 82 ARG A CA 1
ATOM 651 C C . ARG A 1 82 ? 12.556 -43.627 -12.951 1.00 57.47 82 ARG A C 1
ATOM 653 O O . ARG A 1 82 ? 12.054 -43.579 -11.831 1.00 57.47 82 ARG A O 1
ATOM 660 N N . ILE A 1 83 ? 11.864 -43.963 -14.035 1.00 57.53 83 ILE A N 1
ATOM 661 C CA . ILE A 1 83 ? 10.556 -44.615 -13.955 1.00 57.53 83 ILE A CA 1
ATOM 662 C C . ILE A 1 83 ? 10.810 -45.934 -13.205 1.00 57.53 83 ILE A C 1
ATOM 664 O O . ILE A 1 83 ? 11.733 -46.658 -13.601 1.00 57.53 83 ILE A O 1
ATOM 668 N N . PRO A 1 84 ? 10.103 -46.231 -12.094 1.00 56.75 84 PRO A N 1
ATOM 669 C CA . PRO A 1 84 ? 10.245 -47.518 -11.422 1.00 56.75 84 PRO A CA 1
ATOM 670 C C . PRO A 1 84 ? 10.090 -48.627 -12.465 1.00 56.75 84 PRO A C 1
ATOM 672 O O . PRO A 1 84 ? 9.131 -48.550 -13.224 1.00 56.75 84 PRO A O 1
ATOM 675 N N . PRO A 1 85 ? 11.011 -49.600 -12.556 1.00 53.94 85 PRO A N 1
ATOM 676 C CA . PRO A 1 85 ? 11.034 -50.596 -13.635 1.00 53.94 85 PRO A CA 1
ATOM 677 C C . PRO A 1 85 ? 9.742 -51.427 -13.744 1.00 53.94 85 PRO A C 1
ATOM 679 O O . PRO A 1 85 ? 9.501 -52.042 -14.772 1.00 53.94 85 PRO A O 1
ATOM 682 N N . ASP A 1 86 ? 8.872 -51.357 -12.737 1.00 53.62 86 ASP A N 1
ATOM 683 C CA . ASP A 1 86 ? 7.537 -51.958 -12.650 1.00 53.62 86 ASP A CA 1
ATOM 684 C C . ASP A 1 86 ? 6.530 -51.487 -13.736 1.00 53.62 86 ASP A C 1
ATOM 686 O O . ASP A 1 86 ? 5.360 -51.868 -13.687 1.00 53.62 86 ASP A O 1
ATOM 690 N N . TRP A 1 87 ? 6.928 -50.638 -14.698 1.00 48.28 87 TRP A N 1
ATOM 691 C CA . TRP A 1 87 ? 6.100 -50.283 -15.865 1.00 48.28 87 TRP A CA 1
ATOM 692 C C . TRP A 1 87 ? 6.101 -51.369 -16.956 1.00 48.28 87 TRP A C 1
ATOM 694 O O . TRP A 1 87 ? 5.177 -51.392 -17.766 1.00 48.28 87 TRP A O 1
ATOM 704 N N . GLU A 1 88 ? 7.068 -52.293 -16.930 1.00 47.97 88 GLU A N 1
ATOM 705 C CA . GLU A 1 88 ? 6.998 -53.604 -17.596 1.00 47.97 88 GLU A CA 1
ATOM 706 C C . GLU A 1 88 ? 6.474 -54.653 -16.604 1.00 47.97 88 GLU A C 1
ATOM 708 O O . GLU A 1 88 ? 7.096 -55.679 -16.353 1.00 47.97 88 GLU A O 1
ATOM 713 N N . ASN A 1 89 ? 5.334 -54.381 -15.969 1.00 50.84 89 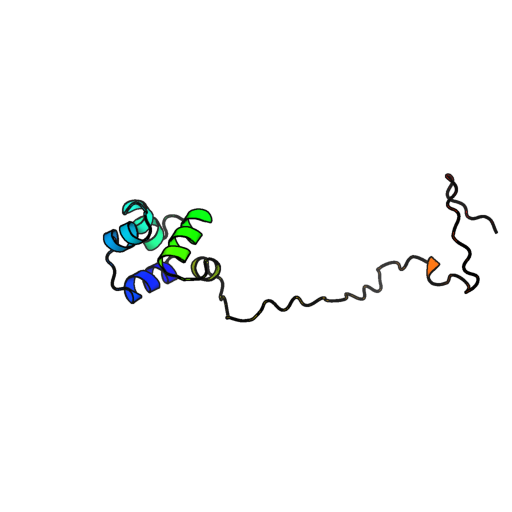ASN A N 1
ATOM 714 C CA . ASN A 1 89 ? 4.579 -55.451 -15.336 1.00 50.84 89 ASN A CA 1
ATOM 715 C C . ASN A 1 89 ? 3.871 -56.187 -16.469 1.00 50.84 89 ASN A C 1
ATOM 717 O O . ASN A 1 89 ? 2.889 -55.671 -17.010 1.00 50.84 89 ASN A O 1
ATOM 721 N N . ASP A 1 90 ? 4.404 -57.350 -16.846 1.00 45.06 90 ASP A N 1
ATOM 722 C CA . ASP A 1 90 ? 3.738 -58.338 -17.691 1.00 45.06 90 ASP A CA 1
ATOM 723 C C . ASP A 1 90 ? 2.254 -58.323 -17.318 1.00 45.06 90 ASP A C 1
ATOM 725 O O . ASP A 1 90 ? 1.927 -58.384 -16.131 1.00 45.06 90 ASP A O 1
ATOM 729 N N . GLU A 1 91 ? 1.348 -58.204 -18.285 1.00 47.00 91 GLU A N 1
ATOM 730 C CA . GLU A 1 91 ? -0.097 -57.967 -18.097 1.00 47.00 91 GLU A CA 1
ATOM 731 C C . GLU A 1 91 ? -0.836 -58.998 -17.188 1.00 47.00 91 GLU A C 1
ATOM 733 O O . GLU A 1 91 ? -2.053 -58.965 -17.039 1.00 47.00 91 GLU A O 1
ATOM 738 N N . CYS A 1 92 ? -0.113 -59.898 -16.524 1.00 48.97 92 CYS A N 1
ATOM 739 C CA . CYS A 1 92 ? -0.512 -60.864 -15.510 1.00 48.97 92 CYS A CA 1
ATOM 740 C C . CYS A 1 92 ? -0.793 -60.307 -14.101 1.00 48.97 92 CYS A C 1
ATOM 742 O O . CYS A 1 92 ? -1.119 -61.101 -13.217 1.00 48.97 92 CYS A O 1
ATOM 744 N N . GLY A 1 93 ? -0.680 -58.998 -13.840 1.00 47.78 93 GLY A N 1
ATOM 745 C CA . GLY A 1 93 ? -1.227 -58.389 -12.616 1.00 47.78 93 GLY A CA 1
ATOM 746 C C . GLY A 1 93 ? -0.774 -59.030 -11.292 1.00 47.78 93 GLY A C 1
ATOM 747 O O . GLY A 1 93 ? -1.525 -59.021 -10.312 1.00 47.78 93 GLY A O 1
ATOM 748 N N . LYS A 1 94 ? 0.436 -59.602 -11.224 1.00 51.38 94 LYS A N 1
ATOM 749 C CA . LYS A 1 94 ? 0.965 -60.122 -9.959 1.00 51.38 94 LYS A CA 1
ATOM 750 C C . LYS A 1 94 ? 1.382 -58.944 -9.081 1.00 51.38 94 LYS A C 1
ATOM 752 O O . LYS A 1 94 ? 2.388 -58.287 -9.314 1.00 51.38 94 LYS A O 1
ATOM 757 N N . LEU A 1 95 ? 0.596 -58.692 -8.035 1.00 51.00 95 LEU A N 1
ATOM 758 C CA . LEU A 1 95 ? 0.959 -57.776 -6.954 1.00 51.00 95 LEU A CA 1
ATOM 759 C C . LEU A 1 95 ? 2.321 -58.186 -6.373 1.00 51.00 95 LEU A C 1
ATOM 761 O O . LEU A 1 95 ? 2.459 -59.286 -5.832 1.00 51.00 95 LEU A O 1
ATOM 765 N N . ILE A 1 96 ? 3.310 -57.291 -6.445 1.00 50.97 96 ILE A N 1
ATOM 766 C CA . ILE A 1 96 ? 4.622 -57.490 -5.824 1.00 50.97 96 ILE A CA 1
ATOM 767 C C . ILE A 1 96 ? 4.411 -57.642 -4.310 1.00 50.97 96 ILE A C 1
ATOM 769 O O . ILE A 1 96 ? 4.092 -56.684 -3.601 1.00 50.97 96 ILE A O 1
ATOM 773 N N . ARG A 1 97 ? 4.578 -58.863 -3.785 1.00 46.69 97 ARG A N 1
ATOM 774 C CA . ARG A 1 97 ? 4.602 -59.108 -2.337 1.00 46.69 97 ARG A CA 1
ATOM 775 C C . ARG A 1 97 ? 5.973 -58.710 -1.808 1.00 46.69 97 ARG A C 1
ATOM 777 O O . ARG A 1 97 ? 6.921 -59.488 -1.852 1.00 46.69 97 ARG A O 1
ATOM 784 N N . TRP A 1 98 ? 6.071 -57.500 -1.271 1.00 42.34 98 TRP A N 1
ATOM 785 C CA . TRP A 1 98 ? 7.256 -57.057 -0.544 1.00 42.34 98 TRP A CA 1
ATOM 786 C C . TRP A 1 98 ? 7.458 -57.937 0.695 1.00 42.34 98 TRP A C 1
ATOM 788 O O . TRP A 1 98 ? 6.707 -57.850 1.666 1.00 42.34 98 TRP A O 1
ATOM 798 N N . THR A 1 99 ? 8.478 -58.796 0.685 1.00 51.69 99 THR A N 1
ATOM 799 C CA . THR A 1 99 ? 8.968 -59.419 1.920 1.00 51.69 99 THR A CA 1
ATOM 800 C C . THR A 1 99 ? 10.057 -58.539 2.529 1.00 51.69 99 THR A C 1
ATOM 802 O O . THR A 1 99 ? 10.779 -57.831 1.825 1.00 51.69 99 THR A O 1
ATOM 805 N N . LYS A 1 100 ? 10.206 -58.589 3.860 1.00 52.41 100 LYS A N 1
ATOM 806 C CA . LYS A 1 100 ? 11.117 -57.741 4.659 1.00 52.41 100 LYS A CA 1
ATOM 807 C C . LYS A 1 100 ? 12.610 -57.800 4.263 1.00 52.41 100 LYS A C 1
ATOM 809 O O . LYS A 1 100 ? 13.417 -57.142 4.908 1.00 52.41 100 LYS A O 1
ATOM 814 N N . ARG A 1 101 ? 13.005 -58.591 3.257 1.00 48.38 101 ARG A N 1
ATOM 815 C CA . ARG A 1 101 ? 14.401 -58.765 2.817 1.00 48.38 101 ARG A CA 1
ATOM 816 C C . ARG A 1 101 ? 14.624 -58.556 1.315 1.00 48.38 101 ARG A C 1
ATOM 818 O O . ARG A 1 101 ? 15.601 -59.066 0.781 1.00 48.38 101 ARG A O 1
ATOM 825 N N . GLY A 1 102 ? 13.747 -57.805 0.647 1.00 49.94 102 GLY A N 1
ATOM 826 C CA . GLY A 1 102 ? 14.082 -57.116 -0.607 1.00 49.94 102 GLY A CA 1
ATOM 827 C C . GLY A 1 102 ? 14.526 -57.982 -1.792 1.00 49.94 102 GLY A C 1
ATOM 828 O O . GLY A 1 102 ? 15.149 -57.447 -2.701 1.00 49.94 102 GLY A O 1
ATOM 829 N N . LYS A 1 103 ? 14.230 -59.287 -1.814 1.00 43.88 103 LYS A N 1
ATOM 830 C CA . LYS A 1 103 ? 14.380 -60.111 -3.020 1.00 43.88 103 LYS A CA 1
ATOM 831 C C . LYS A 1 103 ? 13.005 -60.624 -3.463 1.00 43.88 103 LYS A C 1
ATOM 833 O O . LYS A 1 103 ? 12.350 -61.282 -2.649 1.00 43.88 103 LYS A O 1
ATOM 838 N N . PRO A 1 104 ? 12.550 -60.299 -4.687 1.00 47.50 104 PRO A N 1
ATOM 839 C CA . PRO A 1 104 ? 11.362 -60.917 -5.264 1.00 47.50 104 PRO A CA 1
ATOM 840 C C . PRO A 1 104 ? 11.634 -62.405 -5.541 1.00 47.50 104 PRO A C 1
ATOM 842 O O . PRO A 1 104 ? 12.779 -62.796 -5.764 1.00 47.50 104 PRO A O 1
ATOM 845 N N . VAL A 1 105 ? 10.591 -63.228 -5.432 1.00 55.16 105 VAL A N 1
ATOM 846 C CA . VAL A 1 105 ? 10.621 -64.677 -5.688 1.00 55.16 105 VAL A CA 1
ATOM 847 C C . VAL A 1 105 ? 9.891 -64.912 -7.008 1.00 55.16 105 VAL A C 1
ATOM 849 O O . VAL A 1 105 ? 8.828 -64.312 -7.187 1.00 55.16 105 VAL A O 1
ATOM 852 N N . ASP A 1 106 ? 10.465 -65.737 -7.884 1.00 54.53 106 ASP A N 1
ATOM 853 C CA . ASP A 1 106 ? 9.907 -66.094 -9.201 1.00 54.53 106 ASP A CA 1
ATOM 854 C C . ASP A 1 106 ? 8.531 -66.795 -9.102 1.00 54.53 106 ASP A C 1
ATOM 856 O O . ASP A 1 106 ? 8.348 -67.631 -8.182 1.00 54.53 106 ASP A O 1
#

Organism: NCBI:txid1856638

Radius of gyration: 28.44 Å; chains: 1; bounding box: 27×82×33 Å